Protein AF-A0A971BMP3-F1 (afdb_monomer)

Radius of gyration: 14.51 Å; Cα contacts (8 Å, |Δi|>4): 220; chains: 1; bounding box: 43×37×29 Å

Solvent-accessible surface area (backbone atoms only — not comparable to full-atom values): 6745 Å² total; per-residue (Å²): 117,69,66,63,52,56,52,53,55,52,46,44,51,49,49,52,51,51,51,54,46,26,73,76,62,43,44,42,77,50,68,42,80,59,62,46,31,30,88,88,43,52,57,68,39,56,33,36,40,31,59,63,64,76,88,74,64,52,75,68,43,38,32,35,31,40,53,94,92,46,70,57,78,46,67,30,28,28,74,41,75,45,79,73,100,50,66,36,34,34,33,26,30,69,55,45,96,57,66,51,98,58,76,40,36,78,90,27,52,61,21,43,50,42,74,59,79,90,126

Secondary structure (DSSP, 8-state):
-HHHHHHHHHHHHHHHHHHHHHHHHSEEEEE---STTTTTS-TT-EEEEE---GGG--TT-EEEE--TT-SS-EEEEEEEEEEESEEEEEEE-TT-SS--SSEE-TTTEEEEEEEPP--

pLDDT: mean 90.02, std 12.05, range [46.25, 98.56]

Sequence (119 aa):
MKTKYLMNINEEYLVRLMINQLERKGEIRTVLKGESMRPAINSKDKVTIRKVDIKSIVVGDIIAYKRNDARNITIHRVVNICDNYRIILKTKGDNNNNEDPYIVDESSFIGIVLRDPII

Foldseek 3Di:
DVVVVVVLVVLLVVVVVLLVVCVVPQKDKDFDDDDLQPPVDDHRFIKMFGDDPPVPDDQQFWFWWADPPDSDIDIFGFHDWDDDVFTKTWTGRPNDPDTDPDIDGPVTTRGTIGGDDDD

Nearest PDB structures (foldseek):
  4wvi-assembly1_A  TM=7.724E-01  e=7.866E-04  Escherichia coli K-12
  4wvj-assembly1_A  TM=7.822E-01  e=1.052E-03  Escherichia coli K-12
  4wvh-assembly1_A  TM=7.813E-01  e=1.115E-03  Escherichia coli K-12
  7p2q-assembly1_A  TM=6.674E-01  e=1.328E-03  Homo sapiens
  7p2p-assembly1_A  TM=6.040E-01  e=4.147E-04  Homo sapiens

Structure (mmCIF, N/CA/C/O backbone):
data_AF-A0A971BMP3-F1
#
_entry.id   AF-A0A971BMP3-F1
#
loop_
_atom_site.group_PDB
_atom_site.id
_atom_site.type_symbol
_atom_site.label_atom_id
_atom_site.label_alt_id
_atom_site.label_comp_id
_atom_site.label_asym_id
_atom_site.label_entity_id
_atom_site.label_seq_id
_atom_site.pdbx_PDB_ins_code
_atom_site.Cartn_x
_atom_site.Cartn_y
_atom_site.Cartn_z
_atom_site.occupancy
_atom_site.B_iso_or_equiv
_atom_site.auth_seq_id
_atom_site.auth_comp_id
_atom_site.auth_asym_id
_atom_site.auth_atom_id
_atom_site.pdbx_PDB_model_num
ATOM 1 N N . MET A 1 1 ? 28.642 1.055 7.121 1.00 56.94 1 MET A N 1
ATOM 2 C CA . MET A 1 1 ? 27.611 0.291 7.871 1.00 56.94 1 MET A CA 1
ATOM 3 C C . MET A 1 1 ? 26.660 1.171 8.697 1.00 56.94 1 MET A C 1
ATOM 5 O O . MET A 1 1 ? 25.459 1.020 8.517 1.00 56.94 1 MET A O 1
ATOM 9 N N . LYS A 1 2 ? 27.130 2.122 9.528 1.00 55.31 2 LYS A N 1
ATOM 10 C CA . LYS A 1 2 ? 26.258 2.992 10.362 1.00 55.31 2 LYS A CA 1
ATOM 11 C C . LYS A 1 2 ? 25.259 3.870 9.582 1.00 55.31 2 LYS A C 1
ATOM 13 O O . LYS A 1 2 ? 24.107 3.970 9.982 1.00 55.31 2 LYS A O 1
ATOM 18 N N . THR A 1 3 ? 25.656 4.450 8.448 1.00 55.62 3 THR A N 1
ATOM 19 C CA . THR A 1 3 ? 24.803 5.377 7.671 1.00 55.62 3 THR A CA 1
ATOM 20 C C . THR A 1 3 ? 23.552 4.710 7.097 1.00 55.62 3 THR A C 1
ATOM 22 O O . THR A 1 3 ? 22.467 5.269 7.181 1.00 55.62 3 THR A O 1
ATOM 25 N N . LYS A 1 4 ? 23.676 3.475 6.588 1.00 58.53 4 LYS A N 1
ATOM 26 C CA . LYS A 1 4 ? 22.536 2.694 6.081 1.00 58.53 4 LYS A CA 1
ATOM 27 C C . LYS A 1 4 ? 21.557 2.346 7.206 1.00 58.53 4 LYS A C 1
ATOM 29 O O . LYS A 1 4 ? 20.358 2.394 6.997 1.00 58.53 4 LYS A O 1
ATOM 34 N N . TYR A 1 5 ? 22.058 2.045 8.406 1.00 57.81 5 TYR A N 1
ATOM 35 C CA . TYR A 1 5 ? 21.221 1.768 9.577 1.00 57.81 5 TYR A CA 1
ATOM 36 C C . TYR A 1 5 ? 20.439 3.006 10.046 1.00 57.81 5 TYR A C 1
ATOM 38 O O . TYR A 1 5 ? 19.237 2.916 10.268 1.00 57.81 5 TYR A O 1
ATOM 46 N N . LEU A 1 6 ? 21.091 4.172 10.111 1.00 56.03 6 LEU A N 1
ATOM 47 C CA . LEU A 1 6 ? 20.429 5.443 10.434 1.00 56.03 6 LEU A CA 1
ATOM 48 C C . LEU A 1 6 ? 19.388 5.839 9.374 1.00 56.03 6 LEU A C 1
ATOM 50 O O . LEU A 1 6 ? 18.284 6.238 9.726 1.00 56.03 6 LEU A O 1
ATOM 54 N N . MET A 1 7 ? 19.699 5.662 8.083 1.00 60.25 7 MET A N 1
ATOM 55 C CA . MET A 1 7 ? 18.725 5.854 6.999 1.00 60.25 7 MET A CA 1
ATOM 56 C C . MET A 1 7 ? 17.516 4.916 7.140 1.00 60.25 7 MET A C 1
ATOM 58 O O . MET A 1 7 ? 16.387 5.360 6.967 1.00 60.25 7 MET A O 1
ATOM 62 N N . ASN A 1 8 ? 17.736 3.652 7.522 1.00 60.97 8 ASN A N 1
ATOM 63 C CA . ASN A 1 8 ? 16.658 2.677 7.709 1.00 60.97 8 ASN A CA 1
ATOM 64 C C . ASN A 1 8 ? 15.691 3.063 8.844 1.00 60.97 8 ASN A C 1
ATOM 66 O O . ASN A 1 8 ? 14.486 2.898 8.685 1.00 60.97 8 ASN A O 1
ATOM 70 N N . ILE A 1 9 ? 16.201 3.583 9.969 1.00 64.31 9 ILE A N 1
ATOM 71 C CA . ILE A 1 9 ? 15.364 4.055 11.090 1.00 64.31 9 ILE A CA 1
ATOM 72 C C . ILE A 1 9 ? 14.468 5.218 10.645 1.00 64.31 9 ILE A C 1
ATOM 74 O O . ILE A 1 9 ? 13.299 5.295 11.028 1.00 64.31 9 ILE A O 1
ATOM 78 N N . ASN A 1 10 ? 15.004 6.112 9.813 1.00 78.31 10 ASN A N 1
ATOM 79 C CA . ASN A 1 10 ? 14.280 7.296 9.363 1.00 78.31 10 ASN A CA 1
ATOM 80 C C . ASN A 1 10 ? 13.078 6.947 8.470 1.00 78.31 10 ASN A C 1
ATOM 82 O O . ASN A 1 10 ? 12.038 7.594 8.588 1.00 78.31 10 ASN A O 1
ATOM 86 N N . GLU A 1 11 ? 13.187 5.929 7.611 1.00 80.75 11 GLU A N 1
ATOM 87 C CA . GLU A 1 11 ? 12.085 5.513 6.728 1.00 80.75 11 GLU A CA 1
ATOM 88 C C . GLU A 1 11 ? 10.913 4.909 7.511 1.00 80.75 11 GLU A C 1
ATOM 90 O O . GLU A 1 11 ? 9.764 5.296 7.301 1.00 80.75 11 GLU A O 1
ATOM 95 N N . GLU A 1 12 ? 11.188 4.016 8.462 1.00 84.50 12 GLU A N 1
ATOM 96 C CA . GLU A 1 12 ? 10.144 3.390 9.279 1.00 84.50 12 GLU A CA 1
ATOM 97 C C . GLU A 1 12 ? 9.442 4.411 10.190 1.00 84.50 12 GLU A C 1
ATOM 99 O O . GLU A 1 12 ? 8.214 4.406 10.324 1.00 84.50 12 GLU A O 1
ATOM 104 N N . TYR A 1 13 ? 10.205 5.350 10.763 1.00 88.62 13 TYR A N 1
ATOM 105 C CA . TYR A 1 13 ? 9.647 6.458 11.537 1.00 88.62 13 TYR A CA 1
ATOM 106 C C . TYR A 1 13 ? 8.758 7.364 10.677 1.00 88.62 13 TYR A C 1
ATOM 108 O O . TYR A 1 13 ? 7.662 7.731 11.104 1.00 88.62 13 TYR A O 1
ATOM 116 N N . LEU A 1 14 ? 9.191 7.689 9.455 1.00 87.88 14 LEU A N 1
ATOM 117 C CA . LEU A 1 14 ? 8.401 8.488 8.523 1.00 87.88 14 LEU A CA 1
ATOM 118 C C . LEU A 1 14 ? 7.092 7.783 8.152 1.00 87.88 14 LEU A C 1
ATOM 120 O O . LEU A 1 14 ? 6.039 8.412 8.211 1.00 87.88 14 LEU A O 1
ATOM 124 N N . VAL A 1 15 ? 7.129 6.483 7.848 1.00 90.31 15 VAL A N 1
ATOM 125 C CA . VAL A 1 15 ? 5.915 5.696 7.568 1.00 90.31 15 VAL A CA 1
ATOM 126 C C . VAL A 1 15 ? 4.965 5.712 8.764 1.00 90.31 15 VAL A C 1
ATOM 128 O O . VAL A 1 15 ? 3.769 5.950 8.596 1.00 90.31 15 VAL A O 1
ATOM 131 N N . ARG A 1 16 ? 5.483 5.552 9.987 1.00 91.44 16 ARG A N 1
ATOM 132 C CA . ARG A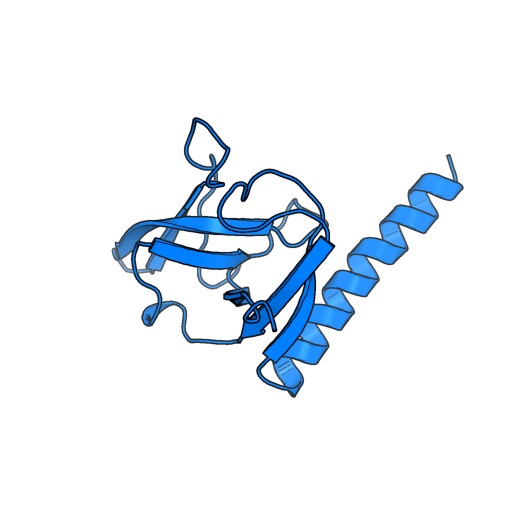 1 16 ? 4.665 5.655 11.203 1.00 91.44 16 ARG A CA 1
ATOM 133 C C . ARG A 1 16 ? 4.039 7.042 11.364 1.00 91.44 16 ARG A C 1
ATOM 135 O O . ARG A 1 16 ? 2.873 7.145 11.737 1.00 91.44 16 ARG A O 1
ATOM 142 N N . LEU A 1 17 ? 4.785 8.112 11.087 1.00 92.50 17 LEU A N 1
ATOM 143 C CA . LEU A 1 17 ? 4.244 9.473 11.104 1.00 92.50 17 LEU A CA 1
ATOM 144 C C . LEU A 1 17 ? 3.159 9.672 10.043 1.00 92.50 17 LEU A C 1
ATOM 146 O O . LEU A 1 17 ? 2.139 10.285 10.347 1.00 92.50 17 LEU A O 1
ATOM 150 N N . MET A 1 18 ? 3.349 9.140 8.834 1.00 92.88 18 MET A N 1
ATOM 151 C CA . MET A 1 18 ? 2.358 9.205 7.759 1.00 92.88 18 MET A CA 1
ATOM 152 C C . MET A 1 18 ? 1.052 8.518 8.165 1.00 92.88 18 MET A C 1
ATOM 154 O O . MET A 1 18 ? -0.002 9.139 8.065 1.00 92.88 18 MET A O 1
ATOM 158 N N . ILE A 1 19 ? 1.125 7.290 8.691 1.00 93.25 19 ILE A N 1
ATOM 159 C CA . ILE A 1 19 ? -0.055 6.549 9.162 1.00 93.25 19 ILE A CA 1
ATOM 160 C C . ILE A 1 19 ? -0.751 7.319 10.292 1.00 93.25 19 ILE A C 1
ATOM 162 O O . ILE A 1 19 ? -1.948 7.556 10.215 1.00 93.25 19 ILE A O 1
ATOM 166 N N . ASN A 1 20 ? -0.014 7.821 11.289 1.00 94.88 20 ASN A N 1
ATOM 167 C CA . ASN A 1 20 ? -0.608 8.626 12.364 1.00 94.88 20 ASN A CA 1
ATOM 168 C C . ASN A 1 20 ? -1.281 9.916 11.860 1.00 94.88 20 ASN A C 1
ATOM 170 O O . ASN A 1 20 ? -2.294 10.343 12.410 1.00 94.88 20 ASN A O 1
ATOM 174 N N . GLN A 1 21 ? -0.722 10.577 10.843 1.00 95.56 21 GLN A N 1
ATOM 175 C CA . GLN A 1 21 ? -1.361 11.749 10.237 1.00 95.56 21 GLN A CA 1
ATOM 176 C C . GLN A 1 21 ? -2.630 11.360 9.475 1.00 95.56 21 GLN A C 1
ATOM 178 O O . GLN A 1 21 ? -3.624 12.074 9.587 1.00 95.56 21 GLN A O 1
ATOM 183 N N . LEU A 1 22 ? -2.612 10.232 8.761 1.00 95.94 22 LEU A N 1
ATOM 184 C CA . LEU A 1 22 ? -3.781 9.693 8.070 1.00 95.94 22 LEU A CA 1
ATOM 185 C C . LEU A 1 22 ? -4.903 9.355 9.055 1.00 95.94 22 LEU A C 1
ATOM 187 O O . LEU A 1 22 ? -6.033 9.780 8.845 1.00 95.94 22 LEU A O 1
ATOM 191 N N . GLU A 1 23 ? -4.582 8.692 10.166 1.00 94.44 23 GLU A N 1
ATOM 192 C CA . GLU A 1 23 ? -5.535 8.394 11.242 1.00 94.44 23 GLU A CA 1
ATOM 193 C C . GLU A 1 23 ? -6.181 9.659 11.821 1.00 94.44 23 GLU A C 1
ATOM 195 O O . GLU A 1 23 ? -7.371 9.681 12.120 1.00 94.44 23 GLU A O 1
ATOM 200 N N . ARG A 1 24 ? -5.410 10.745 11.949 1.00 95.88 24 ARG A N 1
ATOM 201 C CA . ARG A 1 24 ? -5.901 12.009 12.515 1.00 95.88 24 ARG A CA 1
ATOM 202 C C . ARG A 1 24 ? -6.691 12.872 11.536 1.00 95.88 24 ARG A C 1
ATOM 204 O O . ARG A 1 24 ? -7.526 13.652 11.982 1.00 95.88 24 ARG A O 1
ATOM 211 N N . LYS A 1 25 ? -6.365 12.826 10.243 1.00 96.88 25 LYS A N 1
ATOM 212 C CA . LYS A 1 25 ? -6.894 13.759 9.231 1.00 96.88 25 LYS A CA 1
ATOM 213 C C . LYS A 1 25 ? -7.828 13.109 8.215 1.00 96.88 25 LYS A C 1
ATOM 215 O O . LYS A 1 25 ? -8.475 13.828 7.465 1.00 96.88 25 LYS A O 1
ATOM 220 N N . GLY A 1 26 ? -7.870 11.781 8.143 1.00 96.50 26 GLY A N 1
ATOM 221 C CA . GLY A 1 26 ? -8.617 11.029 7.131 1.00 96.50 26 GLY A CA 1
ATOM 222 C C . GLY A 1 26 ? -7.944 10.989 5.755 1.00 96.50 26 GLY A C 1
ATOM 223 O O . GLY A 1 26 ? -8.208 10.074 4.980 1.00 96.50 26 GLY A O 1
ATOM 224 N N . GLU A 1 27 ? -7.026 11.909 5.452 1.00 96.69 27 GLU A N 1
ATOM 225 C CA . GLU A 1 27 ? -6.204 11.875 4.242 1.00 96.69 27 GLU A CA 1
ATOM 226 C C . GLU A 1 27 ? -4.817 12.499 4.440 1.00 96.69 27 GLU A C 1
ATOM 228 O O . GLU A 1 27 ? -4.604 13.361 5.298 1.00 96.69 27 GLU A O 1
ATOM 233 N N . ILE A 1 28 ? -3.859 12.056 3.626 1.00 96.00 28 ILE A N 1
ATOM 234 C CA . ILE A 1 28 ? -2.511 12.624 3.538 1.00 96.00 28 ILE A CA 1
ATOM 235 C C . ILE A 1 28 ? -2.098 12.782 2.080 1.00 96.00 28 ILE A C 1
ATOM 237 O O . ILE A 1 28 ? -2.433 11.961 1.230 1.00 96.00 28 ILE A O 1
ATOM 241 N N . ARG A 1 29 ? -1.300 13.812 1.803 1.00 94.25 29 ARG A N 1
ATOM 242 C CA . ARG A 1 29 ? -0.630 13.984 0.513 1.00 94.25 29 ARG A CA 1
ATOM 243 C C . ARG A 1 29 ? 0.815 13.542 0.614 1.00 94.25 29 ARG A C 1
ATOM 245 O O . ARG A 1 29 ? 1.500 13.879 1.578 1.00 94.25 29 ARG A O 1
ATOM 252 N N . THR A 1 30 ? 1.279 12.811 -0.388 1.00 91.75 30 THR A N 1
ATOM 253 C CA . THR A 1 30 ? 2.664 12.351 -0.464 1.00 91.75 30 THR A CA 1
ATOM 254 C C . THR A 1 30 ? 3.169 12.363 -1.901 1.00 91.75 30 THR A C 1
ATOM 256 O O . THR A 1 30 ? 2.394 12.457 -2.852 1.00 91.75 30 THR A O 1
ATOM 259 N N . VAL A 1 31 ? 4.487 12.286 -2.047 1.00 90.44 31 VAL A N 1
ATOM 260 C CA . VAL A 1 31 ? 5.172 12.177 -3.335 1.00 90.44 31 VAL A CA 1
ATOM 261 C C . VAL A 1 31 ? 5.614 10.734 -3.517 1.00 90.44 31 VAL A C 1
ATOM 263 O O . VAL A 1 31 ? 6.236 10.160 -2.619 1.00 90.44 31 VAL A O 1
ATOM 266 N N . LEU A 1 32 ? 5.3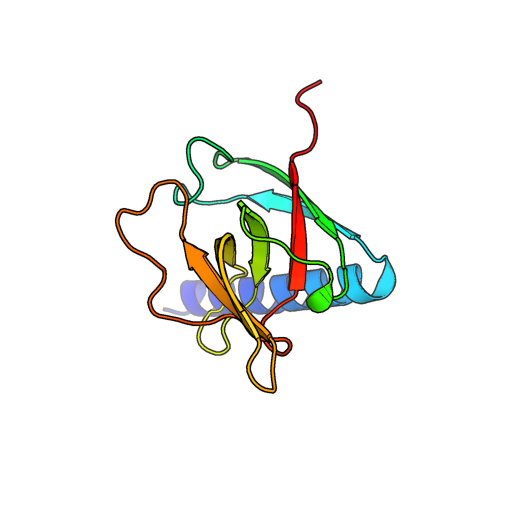09 10.145 -4.671 1.00 87.62 32 LEU A N 1
ATOM 267 C CA . LEU A 1 32 ? 5.676 8.758 -4.937 1.00 87.62 32 LEU A CA 1
ATOM 268 C C . LEU A 1 32 ? 7.109 8.606 -5.429 1.00 87.62 32 LEU A C 1
ATOM 270 O O . LEU A 1 32 ? 7.672 9.464 -6.112 1.00 87.62 32 LEU A O 1
ATOM 274 N N . LYS A 1 33 ? 7.678 7.448 -5.101 1.00 88.00 33 LYS A N 1
ATOM 275 C CA . LYS A 1 33 ? 8.970 6.983 -5.590 1.00 88.00 33 LYS A CA 1
ATOM 276 C C . LYS A 1 33 ? 8.802 5.569 -6.127 1.00 88.00 33 LYS A C 1
ATOM 278 O O . LYS A 1 33 ? 8.244 4.718 -5.441 1.00 88.00 33 LYS A O 1
ATOM 283 N N . GLY A 1 34 ? 9.355 5.320 -7.308 1.00 90.75 34 GLY A N 1
ATOM 284 C CA . GLY A 1 34 ? 9.310 4.015 -7.964 1.00 90.75 34 GLY A CA 1
ATOM 285 C C . GLY A 1 34 ? 8.539 4.057 -9.276 1.00 90.75 34 GLY A C 1
ATOM 286 O O . GLY A 1 34 ? 7.940 5.069 -9.621 1.00 90.75 34 GLY A O 1
ATOM 287 N N . GLU A 1 35 ? 8.595 2.945 -10.008 1.00 94.50 35 GLU A N 1
ATOM 288 C CA . GLU A 1 35 ? 8.124 2.864 -11.397 1.00 94.50 35 GLU A CA 1
ATOM 289 C C . GLU A 1 35 ? 7.114 1.733 -11.635 1.00 94.50 35 GLU A C 1
ATOM 291 O O . GLU A 1 35 ? 6.701 1.505 -12.772 1.00 94.50 35 GLU A O 1
ATOM 296 N N . SER A 1 36 ? 6.708 1.014 -10.580 1.00 96.12 36 SER A N 1
ATOM 297 C CA . SER A 1 36 ? 5.787 -0.127 -10.689 1.00 96.12 36 SER A CA 1
ATOM 298 C C . SER A 1 36 ? 4.376 0.278 -11.110 1.00 96.12 36 SER A C 1
ATOM 300 O O . SER A 1 36 ? 3.641 -0.549 -11.635 1.00 96.12 36 SER A O 1
ATOM 302 N N . MET A 1 37 ? 4.004 1.546 -10.918 1.00 96.06 37 MET A N 1
ATOM 303 C CA . MET A 1 37 ? 2.691 2.082 -11.284 1.00 96.06 37 MET A CA 1
ATOM 304 C C . MET A 1 37 ? 2.671 2.847 -12.607 1.00 96.06 37 MET A C 1
ATOM 306 O O . MET A 1 37 ? 1.643 3.428 -12.953 1.00 96.06 37 MET A O 1
ATOM 310 N N . ARG A 1 38 ? 3.762 2.841 -13.385 1.00 95.25 38 ARG A N 1
ATOM 311 C CA . ARG A 1 38 ? 3.717 3.401 -14.742 1.00 95.25 38 ARG A CA 1
ATOM 312 C C . ARG A 1 38 ? 2.737 2.606 -15.627 1.00 95.25 38 ARG A C 1
ATOM 314 O O . ARG A 1 38 ? 2.664 1.390 -15.494 1.00 95.25 38 ARG A O 1
ATOM 321 N N . PRO A 1 39 ? 2.013 3.256 -16.556 1.00 93.44 39 PRO A N 1
ATOM 322 C CA . PRO A 1 39 ? 1.972 4.700 -16.809 1.00 93.44 39 PRO A CA 1
ATOM 323 C C . PRO A 1 39 ? 0.955 5.464 -15.939 1.00 93.44 39 PRO A C 1
ATOM 325 O O . PRO A 1 39 ? 0.876 6.685 -16.047 1.00 93.44 39 PRO A O 1
ATOM 328 N N . ALA A 1 40 ? 0.159 4.784 -15.109 1.00 92.19 40 ALA A N 1
ATOM 329 C CA . ALA A 1 40 ? -0.925 5.422 -14.361 1.00 92.19 40 ALA A CA 1
ATOM 330 C C . ALA A 1 40 ? -0.430 6.448 -13.333 1.00 92.19 40 ALA A C 1
ATOM 332 O O . ALA A 1 40 ? -1.050 7.502 -13.172 1.00 92.19 40 ALA A O 1
ATOM 333 N N . ILE A 1 41 ? 0.681 6.149 -12.652 1.00 91.50 41 ILE A N 1
ATOM 334 C CA . ILE A 1 41 ? 1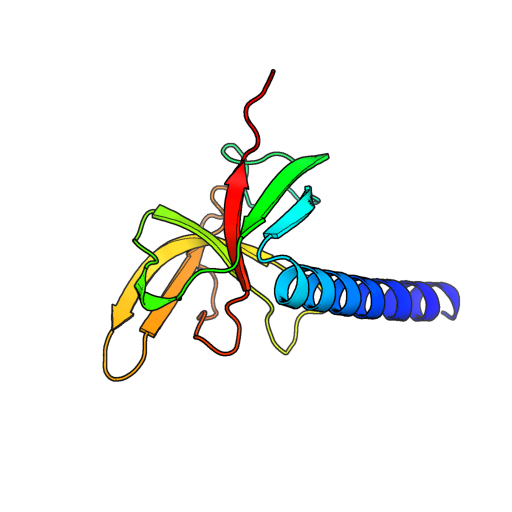.348 7.058 -11.718 1.00 91.50 41 ILE A CA 1
ATOM 335 C C . ILE A 1 41 ? 2.859 6.995 -11.944 1.00 91.50 41 ILE A C 1
ATOM 337 O O . ILE A 1 41 ? 3.454 5.915 -11.937 1.00 91.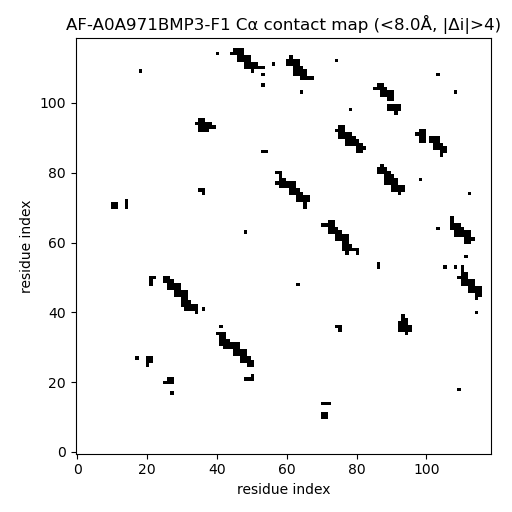50 41 ILE A O 1
ATOM 341 N N . ASN A 1 42 ? 3.487 8.157 -12.124 1.00 91.69 42 ASN A N 1
ATOM 342 C CA . ASN A 1 42 ? 4.930 8.263 -12.316 1.00 91.69 42 ASN A CA 1
ATOM 343 C C . ASN A 1 42 ? 5.649 8.590 -11.004 1.00 91.69 42 ASN A C 1
ATOM 345 O O . ASN A 1 42 ? 5.089 9.196 -10.088 1.00 91.69 42 ASN A O 1
ATOM 349 N N . SER A 1 43 ? 6.936 8.245 -10.919 1.00 89.69 43 SER A N 1
ATOM 350 C CA . SER A 1 43 ? 7.779 8.755 -9.838 1.00 89.69 43 SER A CA 1
ATOM 351 C C . SER A 1 43 ? 7.736 10.289 -9.808 1.00 89.69 43 SER A C 1
ATOM 353 O O . SER A 1 43 ? 7.811 10.936 -10.849 1.00 89.69 43 SER A O 1
ATOM 355 N N . LYS A 1 44 ? 7.719 10.861 -8.598 1.00 89.38 44 LYS A N 1
ATOM 356 C CA . LYS A 1 44 ? 7.552 12.297 -8.298 1.00 89.38 44 LYS A CA 1
ATOM 357 C C . LYS A 1 44 ? 6.130 12.850 -8.462 1.00 89.38 44 LYS A C 1
ATOM 359 O O . LYS A 1 44 ? 5.922 14.007 -8.096 1.00 89.38 44 LYS A O 1
ATOM 364 N N . ASP A 1 45 ? 5.161 12.051 -8.910 1.00 90.50 45 ASP A N 1
ATOM 365 C CA . ASP A 1 45 ? 3.756 12.459 -8.863 1.00 90.50 45 ASP A CA 1
ATOM 366 C C . ASP A 1 45 ? 3.306 12.646 -7.406 1.00 90.50 45 ASP A C 1
ATOM 368 O O . ASP A 1 45 ? 3.724 11.918 -6.494 1.00 90.50 45 ASP A O 1
ATOM 372 N N . LYS A 1 46 ? 2.443 13.644 -7.197 1.00 91.88 46 LYS A N 1
ATOM 373 C CA . LYS A 1 46 ? 1.736 13.853 -5.933 1.00 91.88 46 LYS A CA 1
ATOM 374 C C . LYS A 1 46 ? 0.453 13.040 -5.948 1.00 91.88 46 LYS A C 1
ATOM 376 O O . LYS A 1 46 ? -0.299 13.061 -6.923 1.00 91.88 46 LYS A O 1
ATOM 381 N N . VAL A 1 47 ? 0.212 12.336 -4.855 1.00 94.44 47 VAL A N 1
ATOM 382 C CA . VAL A 1 47 ? -1.019 11.580 -4.654 1.00 94.44 47 VAL A CA 1
ATOM 383 C C . VAL A 1 47 ? -1.593 11.877 -3.283 1.00 94.44 47 VAL A C 1
ATOM 385 O O . VAL A 1 47 ? -0.864 12.175 -2.330 1.00 94.44 47 VAL A O 1
ATOM 388 N N . THR A 1 48 ? -2.906 11.737 -3.187 1.00 96.19 48 THR A N 1
ATOM 389 C CA . THR A 1 48 ? -3.642 11.766 -1.932 1.00 96.19 48 THR A CA 1
ATOM 390 C C . THR A 1 48 ? -3.982 10.330 -1.534 1.00 96.19 48 THR A C 1
ATOM 392 O O . THR A 1 48 ? -4.617 9.608 -2.297 1.00 96.19 48 THR A O 1
ATOM 395 N N . ILE A 1 49 ? -3.555 9.906 -0.344 1.00 97.12 49 ILE A N 1
ATOM 396 C CA . ILE A 1 49 ? -4.004 8.658 0.285 1.00 97.12 49 ILE A CA 1
ATOM 397 C C . ILE A 1 49 ? -5.150 9.021 1.221 1.00 97.12 49 ILE A C 1
ATOM 399 O O . ILE A 1 49 ? -4.954 9.832 2.127 1.00 97.12 49 ILE A O 1
ATOM 403 N N . ARG A 1 50 ? -6.323 8.420 1.018 1.00 97.75 50 ARG A N 1
ATOM 404 C CA . ARG A 1 50 ? -7.514 8.647 1.839 1.00 97.75 50 ARG A CA 1
ATOM 405 C C . ARG A 1 50 ? -7.934 7.372 2.553 1.00 97.75 50 ARG A C 1
ATOM 407 O O . ARG A 1 50 ? -8.028 6.310 1.940 1.00 97.75 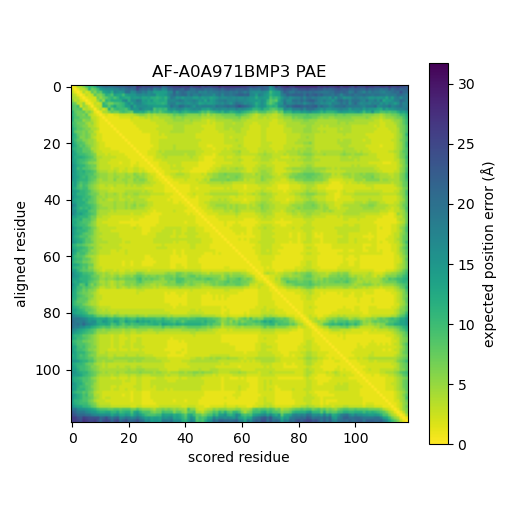50 ARG A O 1
ATOM 414 N N . LYS A 1 51 ? -8.223 7.497 3.845 1.00 97.31 51 LYS A N 1
ATOM 415 C CA . LYS A 1 51 ? -8.766 6.416 4.658 1.00 97.31 51 LYS A CA 1
ATOM 416 C C . LYS A 1 51 ? -10.211 6.153 4.239 1.00 97.31 51 LYS A C 1
ATOM 418 O O . LYS A 1 51 ? -11.035 7.066 4.219 1.00 97.31 51 LYS A O 1
ATOM 423 N N . VAL A 1 52 ? -10.497 4.904 3.903 1.00 97.38 52 VAL A N 1
ATOM 424 C CA . VAL A 1 52 ? -11.827 4.399 3.541 1.00 97.38 52 VAL A CA 1
ATOM 425 C C . VAL A 1 52 ? -12.007 3.018 4.168 1.00 97.38 52 VAL A C 1
ATOM 427 O O . VAL A 1 52 ? -11.032 2.424 4.622 1.00 97.38 52 VAL A O 1
ATOM 430 N N . ASP A 1 53 ? -13.234 2.507 4.214 1.00 96.38 53 ASP A N 1
ATOM 431 C CA . ASP A 1 53 ? -13.469 1.108 4.582 1.00 96.38 53 ASP A CA 1
ATOM 432 C C . ASP A 1 53 ? -12.977 0.201 3.440 1.00 96.38 53 ASP A C 1
ATOM 434 O O . ASP A 1 53 ? -13.279 0.462 2.273 1.00 96.38 53 ASP A O 1
ATOM 438 N N . ILE A 1 54 ? -12.243 -0.869 3.755 1.00 97.00 54 ILE A N 1
ATOM 439 C CA . ILE A 1 54 ? -11.789 -1.851 2.760 1.00 97.00 54 ILE A CA 1
ATOM 440 C C . ILE A 1 54 ? -12.966 -2.467 1.981 1.00 97.00 54 ILE A C 1
ATOM 442 O O . ILE A 1 54 ? -12.820 -2.796 0.809 1.00 97.00 54 ILE A O 1
ATOM 446 N N . LYS A 1 55 ? -14.158 -2.543 2.590 1.00 96.06 55 LYS A N 1
ATOM 447 C CA . LYS A 1 55 ? -15.407 -3.004 1.958 1.00 96.06 55 LYS A CA 1
ATOM 448 C C . LYS A 1 55 ? -15.897 -2.104 0.826 1.00 96.06 55 LYS A C 1
ATOM 450 O O . LYS A 1 55 ? -16.720 -2.537 0.029 1.00 96.06 55 LYS A O 1
ATOM 455 N N . SER A 1 56 ? -15.425 -0.859 0.766 1.00 96.81 56 SER A N 1
ATOM 456 C CA . SER A 1 56 ? -15.766 0.076 -0.313 1.00 96.81 56 SER A CA 1
ATOM 457 C C . SER A 1 56 ? -14.880 -0.069 -1.552 1.00 96.81 56 SER A C 1
ATOM 459 O O . SER A 1 56 ? -15.186 0.527 -2.581 1.00 96.81 56 SER A O 1
ATOM 461 N N . ILE A 1 57 ? -13.794 -0.842 -1.455 1.00 98.00 57 ILE A N 1
ATOM 462 C CA . ILE A 1 57 ? -12.828 -1.017 -2.537 1.00 98.00 57 ILE A CA 1
ATOM 463 C C . ILE A 1 57 ? -13.399 -1.916 -3.628 1.00 98.00 57 ILE A C 1
ATOM 465 O O . ILE A 1 57 ? -13.987 -2.962 -3.350 1.00 98.00 57 ILE A O 1
ATOM 469 N N . VAL A 1 58 ? -13.164 -1.530 -4.879 1.00 97.81 58 VAL A N 1
ATOM 470 C CA . VAL A 1 58 ? -13.563 -2.292 -6.064 1.00 97.81 58 VAL A CA 1
ATOM 471 C C . VAL A 1 58 ? -12.358 -2.666 -6.927 1.00 97.81 58 VAL A C 1
ATOM 473 O O . VAL A 1 58 ? -11.274 -2.085 -6.835 1.00 97.81 58 VAL A O 1
ATOM 476 N N . VAL A 1 59 ? -12.532 -3.675 -7.787 1.00 98.38 59 VAL A N 1
ATOM 477 C CA . VAL A 1 59 ? -11.511 -4.039 -8.779 1.00 98.38 59 VAL A CA 1
ATOM 478 C C . VAL A 1 59 ? -11.222 -2.828 -9.666 1.00 98.38 59 VAL A C 1
ATOM 480 O O . VAL A 1 59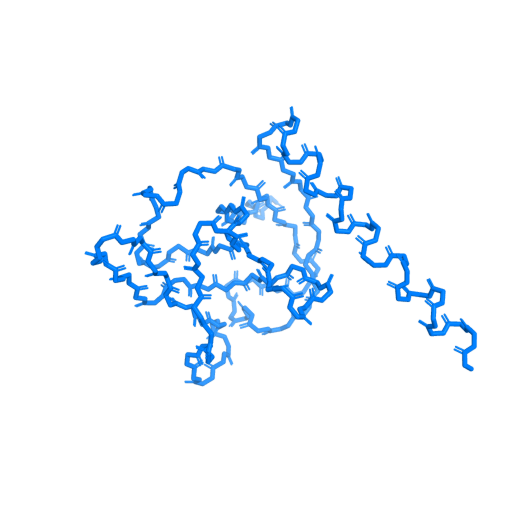 ? -12.137 -2.205 -10.198 1.00 98.38 59 VAL A O 1
ATOM 483 N N . GLY A 1 60 ? -9.940 -2.511 -9.835 1.00 98.06 60 GLY A N 1
ATOM 484 C CA . GLY A 1 60 ? -9.470 -1.341 -10.567 1.00 98.06 60 GLY A CA 1
ATOM 485 C C . GLY A 1 60 ? -9.011 -0.186 -9.678 1.00 98.06 60 GLY A C 1
ATOM 486 O O . GLY A 1 60 ? -8.238 0.641 -10.166 1.00 98.06 60 GLY A O 1
ATOM 487 N N . ASP A 1 61 ? -9.388 -0.146 -8.398 1.00 98.44 61 ASP A N 1
ATOM 488 C CA . ASP A 1 61 ? -8.904 0.883 -7.473 1.00 98.44 61 ASP A CA 1
ATOM 489 C C . ASP A 1 61 ? -7.393 0.781 -7.256 1.00 98.44 61 ASP A C 1
ATOM 491 O O . ASP A 1 61 ? -6.816 -0.306 -7.220 1.00 98.44 61 ASP A O 1
ATOM 495 N N . ILE A 1 62 ? -6.738 1.929 -7.081 1.00 98.19 62 ILE A N 1
ATOM 496 C CA . ILE A 1 62 ? -5.342 1.990 -6.644 1.00 98.19 62 ILE A CA 1
ATOM 497 C C . ILE A 1 62 ? -5.346 2.191 -5.135 1.00 98.19 62 ILE A C 1
ATOM 499 O O . ILE A 1 62 ? -5.961 3.131 -4.635 1.00 98.19 62 ILE A O 1
ATOM 503 N N . ILE A 1 63 ? -4.643 1.331 -4.408 1.00 98.38 63 ILE A N 1
ATOM 504 C CA . ILE A 1 63 ? -4.636 1.342 -2.945 1.00 98.38 63 ILE A CA 1
ATOM 505 C C . ILE A 1 63 ? -3.221 1.460 -2.399 1.00 98.38 63 ILE A C 1
ATOM 507 O O . ILE A 1 63 ? -2.258 1.029 -3.030 1.00 98.38 63 ILE A O 1
ATOM 511 N N . ALA A 1 64 ? -3.112 2.024 -1.201 1.00 97.62 64 ALA A N 1
ATOM 512 C CA . ALA A 1 64 ? -1.918 1.986 -0.380 1.00 97.62 64 ALA A CA 1
ATOM 513 C C . ALA A 1 64 ? -2.067 0.875 0.665 1.00 97.62 64 ALA A C 1
ATOM 515 O O . ALA A 1 64 ? -3.099 0.768 1.331 1.00 97.62 64 ALA A O 1
ATOM 516 N N . TYR A 1 65 ? -1.024 0.071 0.837 1.00 97.06 65 TYR A N 1
ATOM 517 C CA . TYR A 1 65 ? -0.949 -0.955 1.873 1.00 97.06 65 TYR A CA 1
ATOM 518 C C . TYR A 1 65 ? 0.481 -1.084 2.397 1.00 97.06 65 TYR A C 1
ATOM 520 O O . TYR A 1 65 ? 1.454 -0.718 1.728 1.00 97.06 65 TYR A O 1
ATOM 528 N N . LYS A 1 66 ? 0.627 -1.605 3.613 1.00 94.19 66 LYS A N 1
ATOM 529 C CA . LYS A 1 66 ? 1.926 -1.901 4.221 1.00 94.19 66 LYS A CA 1
ATOM 530 C C . LYS A 1 66 ? 1.984 -3.375 4.575 1.00 94.19 66 LYS A C 1
ATOM 532 O O . LYS A 1 66 ? 1.211 -3.865 5.389 1.00 94.19 66 LYS A O 1
ATOM 537 N N . ARG A 1 67 ? 2.958 -4.071 3.993 1.00 89.44 67 ARG A N 1
ATOM 538 C CA . ARG A 1 67 ? 3.273 -5.440 4.400 1.00 89.44 67 ARG A CA 1
ATOM 539 C C . ARG A 1 67 ? 4.013 -5.425 5.735 1.00 89.44 67 ARG A C 1
ATOM 541 O O . ARG A 1 67 ? 4.794 -4.512 6.012 1.00 89.44 67 ARG A O 1
ATOM 548 N N . ASN A 1 68 ? 3.813 -6.462 6.541 1.00 83.31 68 ASN A N 1
ATOM 549 C CA . ASN A 1 68 ? 4.497 -6.604 7.829 1.00 83.31 68 ASN A CA 1
ATOM 550 C C . ASN A 1 68 ? 6.020 -6.725 7.676 1.00 83.31 68 ASN A C 1
ATOM 552 O O . ASN A 1 68 ? 6.761 -6.224 8.516 1.00 83.31 68 ASN A O 1
ATOM 556 N N . ASP A 1 69 ? 6.481 -7.333 6.583 1.00 83.50 69 ASP A N 1
ATOM 557 C CA . ASP A 1 69 ? 7.896 -7.517 6.253 1.00 83.50 69 ASP A CA 1
ATOM 558 C C . ASP A 1 69 ? 8.493 -6.373 5.408 1.00 83.50 69 ASP A C 1
ATOM 560 O O . ASP A 1 69 ? 9.703 -6.342 5.175 1.00 83.50 69 ASP A O 1
ATOM 564 N N . ALA A 1 70 ? 7.669 -5.413 4.970 1.00 83.88 70 ALA A N 1
ATOM 565 C CA . ALA A 1 70 ? 8.108 -4.250 4.210 1.00 83.88 70 ALA A CA 1
ATOM 566 C C . ALA A 1 70 ? 8.236 -3.009 5.101 1.00 83.88 70 ALA A C 1
ATOM 568 O O . ALA A 1 70 ? 7.406 -2.721 5.969 1.00 83.88 70 ALA A O 1
ATOM 569 N N . ARG A 1 71 ? 9.288 -2.228 4.843 1.00 83.50 71 ARG A N 1
ATOM 570 C CA . ARG A 1 71 ? 9.547 -0.961 5.547 1.00 83.50 71 ARG A CA 1
ATOM 571 C C . ARG A 1 71 ? 8.780 0.210 4.951 1.00 83.50 71 ARG A C 1
ATOM 573 O O . ARG A 1 71 ? 8.536 1.192 5.639 1.00 83.50 71 ARG A O 1
ATOM 580 N N . ASN A 1 72 ? 8.417 0.106 3.680 1.00 88.75 72 ASN A N 1
ATOM 581 C CA . ASN A 1 72 ? 7.743 1.131 2.906 1.00 88.75 72 ASN A CA 1
ATOM 582 C C . ASN A 1 72 ? 6.274 0.776 2.657 1.00 88.75 72 ASN A C 1
ATOM 584 O O . ASN A 1 72 ? 5.872 -0.388 2.642 1.00 88.75 72 ASN A O 1
ATOM 588 N N . ILE A 1 73 ? 5.480 1.817 2.426 1.00 93.81 73 ILE A N 1
ATOM 589 C CA . ILE A 1 73 ? 4.132 1.687 1.879 1.00 93.81 73 ILE A CA 1
ATOM 590 C C . ILE A 1 73 ? 4.261 1.291 0.407 1.00 93.81 73 ILE A C 1
ATOM 592 O O . ILE A 1 73 ? 5.071 1.868 -0.323 1.00 93.81 73 ILE A O 1
ATOM 596 N N . THR A 1 74 ? 3.465 0.316 -0.020 1.00 95.81 74 THR A N 1
ATOM 597 C CA . THR A 1 74 ? 3.334 -0.067 -1.428 1.00 95.81 74 THR A CA 1
ATOM 598 C C . THR A 1 74 ? 2.016 0.467 -1.971 1.00 95.81 74 THR A C 1
ATOM 600 O O . THR A 1 74 ? 1.018 0.508 -1.252 1.00 95.81 74 THR A O 1
ATOM 603 N N . ILE A 1 75 ? 2.028 0.913 -3.226 1.00 96.75 75 ILE A N 1
ATOM 604 C CA . ILE A 1 75 ? 0.848 1.415 -3.927 1.00 96.75 75 ILE A CA 1
ATOM 605 C C . ILE A 1 75 ? 0.699 0.629 -5.208 1.00 96.75 75 ILE A C 1
ATOM 607 O O . ILE A 1 75 ? 1.555 0.776 -6.072 1.00 96.75 75 ILE A O 1
ATOM 611 N N . HIS A 1 76 ? -0.365 -0.158 -5.321 1.00 97.94 76 HIS A N 1
ATOM 612 C CA . HIS A 1 76 ? -0.669 -0.979 -6.490 1.00 97.94 76 HIS A CA 1
ATOM 613 C C . HIS A 1 76 ? -2.176 -1.006 -6.769 1.00 97.94 76 HIS A C 1
ATOM 615 O O . HIS A 1 76 ? -2.982 -0.577 -5.940 1.00 97.94 76 HIS A O 1
ATOM 621 N N . ARG A 1 77 ? -2.553 -1.484 -7.958 1.00 98.38 77 ARG A N 1
ATOM 622 C CA . ARG A 1 77 ? -3.948 -1.601 -8.381 1.00 98.38 77 ARG A CA 1
ATOM 623 C C . ARG A 1 77 ? -4.550 -2.919 -7.916 1.00 98.38 77 ARG A C 1
ATOM 625 O O . ARG A 1 77 ? -3.909 -3.960 -8.039 1.00 98.38 77 ARG A O 1
ATOM 632 N N . VAL A 1 78 ? -5.784 -2.884 -7.430 1.00 98.56 78 VAL A N 1
ATOM 633 C CA . VAL A 1 78 ? -6.580 -4.074 -7.126 1.00 98.56 78 VAL A CA 1
ATOM 634 C C . VAL A 1 78 ? -6.999 -4.736 -8.433 1.00 98.56 78 VAL A C 1
ATOM 636 O O . VAL A 1 78 ? -7.652 -4.118 -9.271 1.00 98.56 78 VAL A O 1
ATOM 639 N N . VAL A 1 79 ? -6.632 -6.002 -8.601 1.00 98.50 79 VAL A N 1
ATOM 640 C CA . VAL A 1 79 ? -6.952 -6.802 -9.797 1.00 98.50 79 VAL A CA 1
ATOM 641 C C . VAL A 1 79 ? -7.963 -7.907 -9.511 1.00 98.50 79 VAL A C 1
ATOM 643 O O . VAL A 1 79 ? -8.586 -8.424 -10.433 1.00 98.50 79 VAL A O 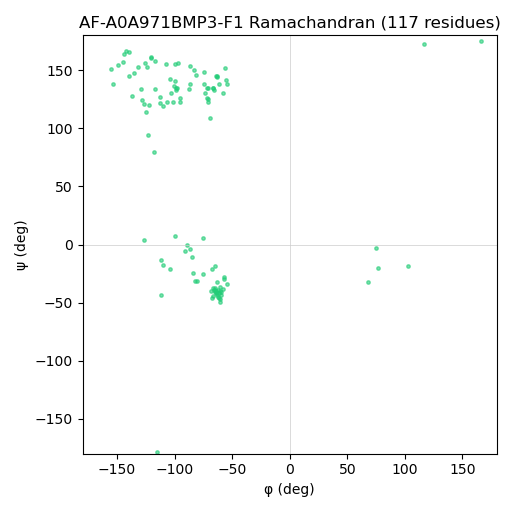1
ATOM 646 N N . ASN A 1 80 ? -8.157 -8.260 -8.239 1.00 98.06 80 ASN A N 1
ATOM 647 C CA . ASN A 1 80 ? -9.155 -9.233 -7.816 1.00 98.06 80 ASN A CA 1
ATOM 648 C C . ASN A 1 80 ? -9.556 -8.985 -6.354 1.00 98.06 80 ASN A C 1
ATOM 650 O O . ASN A 1 80 ? -8.738 -8.517 -5.558 1.00 98.06 80 ASN A O 1
ATOM 654 N N . ILE A 1 81 ? -10.794 -9.333 -6.006 1.00 97.56 81 ILE A N 1
ATOM 655 C CA . ILE A 1 81 ? -11.324 -9.286 -4.643 1.00 97.56 81 ILE A CA 1
ATOM 656 C C . ILE A 1 81 ? -11.928 -10.651 -4.333 1.00 97.56 81 ILE A C 1
ATOM 658 O O . ILE A 1 81 ? -12.794 -11.138 -5.056 1.00 97.56 81 ILE A O 1
ATOM 662 N N . CYS A 1 82 ? -11.464 -11.265 -3.252 1.00 94.62 82 CYS A N 1
ATOM 663 C CA . CYS A 1 82 ? -12.032 -12.486 -2.703 1.00 94.62 82 CYS A CA 1
ATOM 664 C C . CYS A 1 82 ? -12.711 -12.144 -1.376 1.00 94.62 82 CYS A C 1
ATOM 666 O O . CYS A 1 82 ? -12.041 -11.700 -0.445 1.00 94.62 82 CYS A O 1
ATOM 668 N N . ASP A 1 83 ? -14.017 -12.374 -1.288 1.00 88.56 83 ASP A N 1
ATOM 669 C CA . ASP A 1 83 ? -14.804 -12.129 -0.079 1.00 88.56 83 ASP A CA 1
ATOM 670 C C . ASP A 1 83 ? -15.413 -13.440 0.426 1.00 88.56 83 ASP A C 1
ATOM 672 O O . ASP A 1 83 ? -16.560 -13.778 0.153 1.00 88.56 83 ASP A O 1
ATOM 676 N N . ASN A 1 84 ? -14.582 -14.222 1.119 1.00 80.44 84 ASN A N 1
ATOM 677 C CA . ASN A 1 84 ? -14.988 -15.461 1.777 1.00 80.44 84 ASN A CA 1
ATOM 678 C C . ASN A 1 84 ? -14.63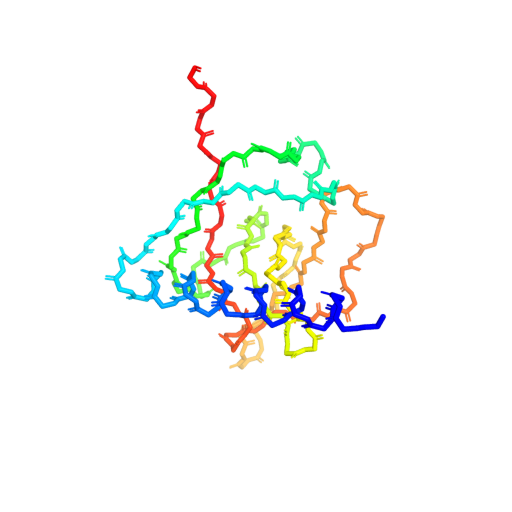8 -15.331 3.262 1.00 80.44 84 ASN A C 1
ATOM 680 O O . ASN A 1 84 ? -13.498 -15.589 3.655 1.00 80.44 84 ASN A O 1
ATOM 684 N N . TYR A 1 85 ? -15.607 -14.904 4.078 1.00 82.81 85 TYR A N 1
ATOM 685 C CA . TYR A 1 85 ? -15.491 -14.578 5.515 1.00 82.81 85 TYR A CA 1
ATOM 686 C C . TYR A 1 85 ? -14.658 -13.335 5.858 1.00 82.81 85 TYR A C 1
ATOM 688 O O . TYR A 1 85 ? -14.951 -12.659 6.842 1.00 82.81 85 TYR A O 1
ATOM 696 N N . ARG A 1 86 ? -13.627 -13.032 5.068 1.00 89.81 86 ARG A N 1
ATOM 697 C CA . ARG A 1 86 ? -12.822 -11.812 5.161 1.00 89.81 86 ARG A CA 1
ATOM 698 C C . ARG A 1 86 ? -12.510 -11.295 3.765 1.00 89.81 86 ARG A C 1
ATOM 700 O O . ARG A 1 86 ? -12.261 -12.094 2.860 1.00 89.81 86 ARG A O 1
ATOM 707 N N . ILE A 1 87 ? -12.457 -9.973 3.629 1.00 93.38 87 ILE A N 1
ATOM 708 C CA . ILE A 1 87 ? -12.046 -9.331 2.384 1.00 93.38 87 ILE A CA 1
ATOM 709 C C . ILE A 1 87 ? -10.548 -9.515 2.193 1.00 93.38 87 ILE A C 1
ATOM 711 O O . ILE A 1 87 ? -9.738 -9.183 3.060 1.00 93.38 87 ILE A O 1
ATOM 715 N N . ILE A 1 88 ? -10.206 -10.044 1.027 1.00 96.44 88 ILE A N 1
ATOM 716 C CA . ILE A 1 88 ? -8.845 -10.233 0.561 1.00 96.44 88 ILE A CA 1
ATOM 717 C C . ILE A 1 88 ? -8.731 -9.572 -0.807 1.00 96.44 88 ILE A C 1
ATOM 719 O O . ILE A 1 88 ? -9.417 -9.955 -1.755 1.00 96.44 88 ILE A O 1
ATOM 723 N N . LEU A 1 89 ? -7.833 -8.603 -0.921 1.00 97.94 89 LEU A N 1
ATOM 724 C CA . LEU A 1 89 ? -7.523 -7.926 -2.171 1.00 97.94 89 LEU A CA 1
ATOM 725 C C . LEU A 1 89 ? -6.251 -8.534 -2.767 1.00 97.94 89 LEU A C 1
ATOM 727 O O . LEU A 1 89 ? -5.242 -8.703 -2.074 1.00 97.94 89 LEU A O 1
ATOM 731 N N . LYS A 1 90 ? -6.287 -8.836 -4.065 1.00 98.00 90 LYS A N 1
ATOM 732 C CA . LYS A 1 90 ? -5.084 -9.115 -4.853 1.00 98.00 90 LYS A CA 1
ATOM 733 C C . LYS A 1 90 ? -4.685 -7.864 -5.607 1.00 98.00 90 LYS A C 1
ATOM 735 O O . LYS A 1 90 ? -5.533 -7.220 -6.232 1.00 98.00 90 LYS A O 1
ATOM 740 N N . THR A 1 91 ? -3.400 -7.542 -5.573 1.00 98.38 91 THR A N 1
ATOM 741 C CA . THR A 1 91 ? -2.868 -6.320 -6.171 1.00 98.38 91 THR A CA 1
ATOM 742 C C . THR A 1 91 ? -1.825 -6.609 -7.236 1.00 98.38 91 THR A C 1
ATOM 744 O O . THR A 1 91 ? -1.264 -7.702 -7.322 1.00 98.38 91 THR A O 1
ATOM 747 N N . LYS A 1 92 ? -1.580 -5.614 -8.082 1.00 98.38 92 LYS A N 1
ATOM 748 C CA . LYS A 1 92 ? -0.534 -5.635 -9.094 1.00 98.38 92 LYS A CA 1
ATOM 749 C C . LYS A 1 92 ? -0.094 -4.210 -9.412 1.00 98.38 92 LYS A C 1
ATOM 751 O O . LYS A 1 92 ? -0.925 -3.315 -9.565 1.00 98.38 92 LYS A O 1
ATOM 756 N N . GLY A 1 93 ? 1.212 -4.002 -9.554 1.00 97.94 93 GLY A N 1
ATOM 757 C CA . GLY A 1 93 ? 1.730 -2.787 -10.177 1.00 97.94 93 GLY A CA 1
ATOM 758 C C . GLY A 1 93 ? 1.341 -2.740 -11.652 1.00 97.94 93 GLY A C 1
ATOM 759 O O . GLY A 1 93 ? 1.506 -3.732 -12.368 1.00 97.94 93 GLY A O 1
ATOM 760 N N . ASP A 1 94 ? 0.832 -1.607 -12.129 1.00 97.81 94 ASP A N 1
ATOM 761 C CA . ASP A 1 94 ? 0.404 -1.459 -13.528 1.00 97.81 94 ASP A CA 1
ATOM 762 C C . ASP A 1 94 ? 1.520 -1.819 -14.526 1.00 97.81 94 ASP A C 1
ATOM 764 O O . ASP A 1 94 ? 1.246 -2.450 -15.545 1.00 97.81 94 ASP A O 1
ATOM 768 N N . ASN A 1 95 ? 2.778 -1.534 -14.171 1.00 97.62 95 ASN A N 1
ATOM 769 C CA . ASN A 1 95 ? 3.977 -1.836 -14.956 1.00 97.62 95 ASN A CA 1
ATOM 770 C C . ASN A 1 95 ? 4.589 -3.223 -14.673 1.00 97.62 95 ASN A C 1
ATOM 772 O O . ASN A 1 95 ? 5.629 -3.574 -15.226 1.00 97.62 95 ASN A O 1
ATOM 776 N N . ASN A 1 96 ? 4.012 -4.006 -13.763 1.00 97.50 96 ASN A N 1
ATOM 777 C CA . ASN A 1 96 ? 4.513 -5.346 -13.458 1.00 97.50 96 ASN A CA 1
ATOM 778 C C . ASN A 1 96 ? 3.903 -6.365 -14.432 1.00 97.50 96 ASN A C 1
ATOM 780 O O . ASN A 1 96 ? 2.791 -6.175 -14.913 1.00 97.50 96 ASN A O 1
ATOM 784 N N . ASN A 1 97 ? 4.580 -7.485 -14.691 1.00 96.88 97 ASN A N 1
ATOM 785 C CA . ASN A 1 97 ? 4.019 -8.554 -15.535 1.00 96.88 97 ASN A CA 1
ATOM 786 C C . ASN A 1 97 ? 3.069 -9.480 -14.769 1.00 96.88 97 ASN A C 1
ATOM 788 O O . ASN A 1 97 ? 2.107 -9.987 -15.334 1.00 96.88 97 ASN A O 1
ATOM 792 N N . ASN A 1 98 ? 3.328 -9.676 -13.477 1.00 97.50 98 ASN A N 1
ATOM 793 C CA . ASN A 1 98 ? 2.607 -10.625 -12.637 1.00 97.50 98 ASN A CA 1
ATOM 794 C C . ASN A 1 98 ? 1.861 -9.903 -11.515 1.00 97.50 98 ASN A C 1
ATOM 796 O O . ASN A 1 98 ? 2.225 -8.784 -11.141 1.00 97.50 98 ASN A O 1
ATOM 800 N N . GLU A 1 99 ? 0.838 -10.569 -10.980 1.00 97.50 99 GLU A N 1
ATOM 801 C CA . GLU A 1 99 ? 0.232 -10.199 -9.702 1.00 97.50 99 GLU A CA 1
ATOM 802 C C . GLU A 1 99 ? 1.287 -10.186 -8.597 1.00 97.50 99 GLU A C 1
ATOM 804 O O . GLU A 1 99 ? 2.293 -10.904 -8.645 1.00 97.50 99 GLU A O 1
ATOM 809 N N . ASP A 1 100 ? 1.047 -9.360 -7.587 1.00 96.56 100 ASP A N 1
ATOM 810 C CA . ASP A 1 100 ? 1.838 -9.424 -6.378 1.00 96.56 100 ASP A CA 1
ATOM 811 C C . ASP A 1 100 ? 1.669 -10.801 -5.709 1.00 96.56 100 ASP A C 1
ATOM 813 O O . ASP A 1 100 ? 0.552 -11.307 -5.601 1.00 96.56 100 ASP A O 1
ATOM 817 N N . PRO A 1 101 ? 2.748 -11.413 -5.192 1.00 94.56 101 PRO A N 1
ATOM 818 C CA . PRO A 1 101 ? 2.684 -12.738 -4.571 1.00 94.56 101 PRO A CA 1
ATOM 819 C C . PRO A 1 101 ? 2.055 -12.726 -3.167 1.00 94.56 101 PRO A C 1
ATOM 821 O O . PRO A 1 101 ? 2.080 -13.735 -2.466 1.00 94.56 101 PRO A O 1
ATOM 824 N N . TYR A 1 102 ? 1.547 -11.580 -2.721 1.00 92.38 102 TYR A N 1
ATOM 825 C CA . TYR A 1 102 ? 0.980 -11.366 -1.398 1.00 92.38 102 TYR A CA 1
ATOM 826 C C . TYR A 1 102 ? -0.433 -10.806 -1.517 1.00 92.38 102 TYR A C 1
ATOM 828 O O . TYR A 1 102 ? -0.807 -10.187 -2.511 1.00 92.38 102 TYR A O 1
ATOM 836 N N . ILE A 1 103 ? -1.208 -11.028 -0.464 1.00 94.44 103 ILE A N 1
ATOM 837 C CA . ILE A 1 103 ? -2.565 -10.518 -0.341 1.00 94.44 103 ILE A CA 1
ATOM 838 C C . ILE A 1 103 ? -2.595 -9.270 0.536 1.00 94.44 103 ILE A C 1
ATOM 840 O O . ILE A 1 103 ? -1.730 -9.092 1.396 1.00 94.44 103 ILE A O 1
ATOM 844 N N . VAL A 1 104 ? -3.613 -8.439 0.336 1.00 96.94 104 VAL A N 1
ATOM 845 C CA . VAL A 1 104 ? -3.918 -7.301 1.201 1.00 96.94 104 VAL A CA 1
ATOM 846 C C . VAL A 1 104 ? -5.240 -7.576 1.904 1.00 96.94 104 VAL A C 1
ATOM 848 O O . VAL A 1 104 ? -6.264 -7.804 1.266 1.00 96.94 104 VAL A O 1
ATOM 851 N N . ASP A 1 105 ? -5.200 -7.575 3.225 1.00 95.62 105 ASP A N 1
ATOM 852 C CA . ASP A 1 105 ? -6.355 -7.684 4.109 1.00 95.62 105 ASP A CA 1
ATOM 853 C C . ASP A 1 105 ? -6.519 -6.393 4.924 1.00 95.62 105 ASP A C 1
ATOM 855 O O . ASP A 1 105 ? -5.745 -5.443 4.788 1.00 95.62 105 ASP A O 1
ATOM 859 N N . GLU A 1 106 ? -7.516 -6.356 5.802 1.00 94.88 106 GLU A N 1
ATOM 860 C CA . GLU A 1 106 ? -7.796 -5.189 6.645 1.00 94.88 106 GLU A CA 1
ATOM 861 C C . GLU A 1 106 ? -6.602 -4.759 7.516 1.00 94.88 106 GLU A C 1
ATOM 863 O O . GLU A 1 106 ? -6.432 -3.574 7.780 1.00 94.88 106 GLU A O 1
ATOM 868 N N . SER A 1 107 ? -5.730 -5.693 7.916 1.00 93.88 107 SER A N 1
ATOM 869 C CA . SER A 1 107 ? -4.568 -5.383 8.761 1.00 93.88 107 SER A CA 1
ATOM 870 C C . SER A 1 107 ? -3.434 -4.682 8.011 1.00 93.88 107 SER A C 1
ATOM 872 O O . SER A 1 107 ? -2.618 -3.984 8.615 1.00 93.88 107 SER A O 1
ATOM 874 N N . SER A 1 108 ? -3.369 -4.885 6.696 1.00 95.56 108 SER A N 1
ATOM 875 C CA . SER A 1 108 ? -2.323 -4.343 5.826 1.00 95.56 108 SER A CA 1
ATOM 876 C C . SER A 1 108 ? -2.806 -3.157 4.993 1.00 95.56 108 SER A C 1
ATOM 878 O O . SER A 1 108 ? -1.986 -2.351 4.541 1.00 95.56 108 SER A O 1
ATOM 880 N N . PHE A 1 109 ? -4.118 -3.025 4.800 1.00 97.25 109 PHE A N 1
ATOM 881 C CA . PHE A 1 109 ? -4.749 -1.936 4.070 1.00 97.25 109 PHE A CA 1
ATOM 882 C C . PHE A 1 109 ? -4.580 -0.585 4.784 1.00 97.25 109 PHE A C 1
ATOM 884 O O . PHE A 1 109 ? -4.770 -0.470 5.991 1.00 97.25 109 PHE A O 1
ATOM 891 N N . ILE A 1 110 ? -4.224 0.456 4.026 1.00 97.44 110 ILE A N 1
ATOM 892 C CA . ILE A 1 110 ? -4.054 1.823 4.550 1.00 97.44 110 ILE A CA 1
ATOM 893 C C . ILE A 1 110 ? -5.143 2.755 4.016 1.00 97.44 110 ILE A C 1
ATOM 895 O O . ILE A 1 110 ? -5.676 3.577 4.760 1.00 97.44 110 ILE A O 1
ATOM 899 N N . GLY A 1 111 ? -5.455 2.673 2.723 1.00 97.75 111 GLY A N 1
ATOM 900 C CA . GLY A 1 111 ? -6.435 3.559 2.105 1.00 97.75 111 GLY A CA 1
ATOM 901 C C . GLY A 1 111 ? -6.405 3.537 0.582 1.00 97.75 111 GLY A C 1
ATOM 902 O O . GLY A 1 111 ? -5.537 2.916 -0.033 1.00 97.75 111 GLY A O 1
ATOM 903 N N . ILE A 1 112 ? -7.345 4.257 -0.025 1.00 98.19 112 ILE A N 1
ATOM 904 C CA . ILE A 1 112 ? -7.405 4.464 -1.474 1.00 98.19 112 ILE A CA 1
ATOM 905 C C . ILE A 1 112 ? -6.446 5.583 -1.895 1.00 98.19 112 ILE A C 1
ATOM 907 O O . ILE A 1 112 ? -6.236 6.552 -1.161 1.00 98.19 112 ILE A O 1
ATOM 911 N N . VAL A 1 113 ? -5.858 5.453 -3.081 1.00 97.50 113 VAL A N 1
ATOM 912 C CA . VAL A 1 113 ? -4.934 6.424 -3.671 1.00 97.50 113 VAL A CA 1
ATOM 913 C C . VAL A 1 113 ? -5.634 7.162 -4.796 1.00 97.50 113 VAL A C 1
ATOM 915 O O . VAL A 1 113 ? -6.074 6.571 -5.779 1.00 97.50 113 VAL A O 1
ATOM 918 N N . LEU A 1 114 ? -5.677 8.481 -4.669 1.00 94.38 114 LEU A N 1
ATOM 919 C CA . LEU A 1 114 ? -6.220 9.382 -5.669 1.00 94.38 114 LEU A CA 1
ATOM 920 C C . LEU A 1 114 ? -5.082 10.210 -6.240 1.00 94.38 114 LEU A C 1
ATOM 922 O O . LEU A 1 114 ? -4.305 10.827 -5.505 1.00 94.38 114 LEU A O 1
ATOM 926 N N . ARG A 1 115 ? -4.972 10.209 -7.564 1.00 82.81 115 ARG A N 1
ATOM 927 C CA . ARG A 1 115 ? -4.031 11.078 -8.257 1.00 82.81 115 ARG A CA 1
ATOM 928 C C . ARG A 1 115 ? -4.564 12.506 -8.201 1.00 82.81 115 ARG A C 1
ATOM 930 O O . ARG A 1 115 ? -5.724 12.736 -8.543 1.00 82.81 115 ARG A O 1
ATOM 937 N N . ASP A 1 116 ? -3.723 13.450 -7.794 1.00 75.56 116 ASP A N 1
ATOM 938 C CA . ASP A 1 116 ? -4.083 14.860 -7.906 1.00 75.56 116 ASP A CA 1
ATOM 939 C C . ASP A 1 116 ? -4.160 15.220 -9.408 1.00 75.56 116 ASP A C 1
ATOM 941 O O . ASP A 1 116 ? -3.277 14.809 -10.172 1.00 75.56 116 ASP A O 1
ATOM 945 N N . PRO A 1 117 ? -5.195 15.949 -9.868 1.00 59.22 117 PRO A N 1
ATOM 946 C CA . PRO A 1 117 ? -5.258 16.414 -11.249 1.00 59.22 117 PRO A CA 1
ATOM 947 C C . PRO A 1 117 ? -3.995 17.205 -11.597 1.00 59.22 117 PRO A C 1
ATOM 949 O O . PRO A 1 117 ? -3.530 18.017 -10.795 1.00 59.22 117 PRO A O 1
ATOM 952 N N . ILE A 1 118 ? -3.446 16.980 -12.791 1.00 55.38 118 ILE A N 1
ATOM 953 C CA . ILE A 1 118 ? -2.424 17.874 -13.338 1.00 55.38 118 ILE A CA 1
ATOM 954 C C . ILE A 1 118 ? -3.152 19.185 -13.651 1.00 55.38 118 ILE A C 1
ATOM 956 O O . ILE A 1 118 ? -3.997 19.2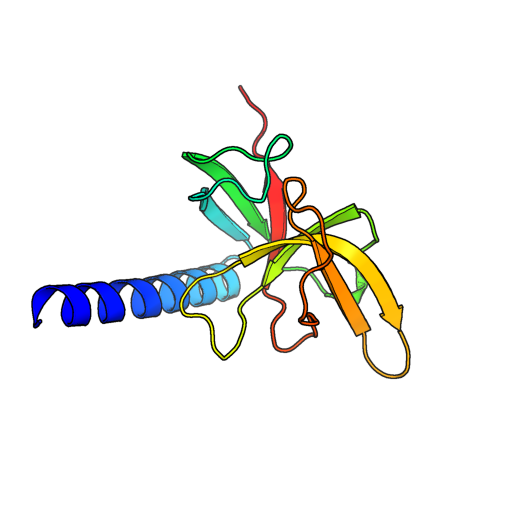07 -14.546 1.00 55.38 118 ILE A O 1
ATOM 960 N N . ILE A 1 119 ? -2.883 20.221 -12.855 1.00 46.25 119 ILE A N 1
ATOM 961 C CA . ILE A 1 119 ? -3.288 21.607 -13.129 1.00 46.25 119 ILE A CA 1
ATOM 962 C C . ILE A 1 119 ? -2.223 22.234 -14.023 1.00 46.25 119 ILE A C 1
ATOM 964 O O . ILE A 1 119 ? -1.026 22.021 -13.714 1.00 46.25 119 ILE A O 1
#

Mean predicted aligned error: 4.93 Å